Protein AF-A0A7X6JCZ1-F1 (afdb_monomer_lite)

InterPro domains:
  IPR027417 P-loop containing nucleoside triphosphate hydrolase [G3DSA:3.40.50.300] (46-126)
  IPR027417 P-loop containing nucleoside triphosphate hydrolase [SSF52540] (48-102)
  IPR038729 Rad50/SbcC-type AAA domain [PF13476] (56-118)

Sequence (128 aa):
MEVTVKGRRSGKHRNRHASEDGAASETPSAKGSLRKAGSSKKLEVHIMKVISFQAENIKKLVAVEIKPEGNLVEITGKNGQGKTSILDAIWWALDGNKVIQSKPVREGSEAGFIRLDLGDYVVTKNSR

Secondary structure (DSSP, 8-state):
---------------------------------------------------EEEEESBTT-SEEEE--SSS------STTSSHHHHHHHHHHHHSTT----S--BPTT-S-EEEEEE-SS-EEEEEE-

Organism: NCBI:txid94626

Foldseek 3Di:
DDDDDDDDDDDDDDDDDDDDDDDDDDDDDDDDDDPPPPPPPPPDPDDWDFQKKWKDQFALHHIDIDGDPDDDDDDDDDPSNCPVSSVVLVCVQPVPPDCPDDDGGHPPDPKMWIWTDGPVD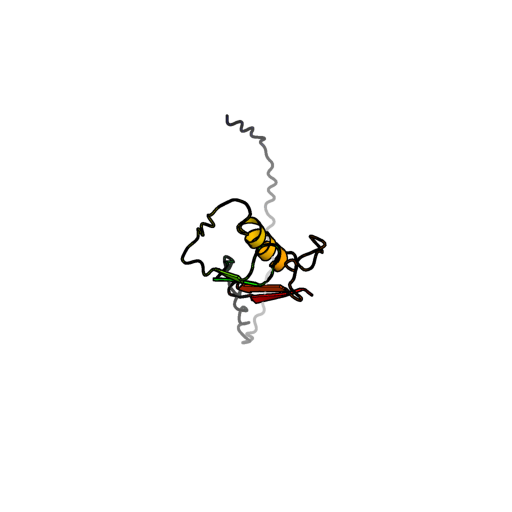IGIDIGD

Structure (mmCIF, N/CA/C/O backbone):
data_AF-A0A7X6JCZ1-F1
#
_entry.id   AF-A0A7X6JCZ1-F1
#
loop_
_atom_site.group_PDB
_atom_site.id
_atom_site.type_symbol
_atom_site.label_atom_id
_atom_site.label_alt_id
_atom_site.label_comp_id
_atom_site.label_asym_id
_atom_site.label_entity_id
_atom_site.label_seq_id
_atom_site.pdbx_PDB_ins_code
_atom_site.Cartn_x
_atom_site.Cartn_y
_atom_site.Cartn_z
_atom_site.occupancy
_atom_site.B_iso_or_equiv
_atom_site.auth_seq_id
_atom_site.auth_comp_id
_atom_site.auth_asym_id
_atom_site.auth_atom_id
_atom_site.pdbx_PDB_model_num
ATOM 1 N N . MET A 1 1 ? -15.082 33.753 11.838 1.00 44.78 1 MET A N 1
ATOM 2 C CA . MET A 1 1 ? -16.194 34.555 11.290 1.00 44.78 1 MET A CA 1
ATOM 3 C C . MET A 1 1 ? -17.383 33.631 11.164 1.00 44.78 1 MET A C 1
ATOM 5 O O . MET A 1 1 ? -17.367 32.730 10.339 1.00 44.78 1 MET A O 1
ATOM 9 N N . GLU A 1 2 ? -18.332 33.784 12.075 1.00 29.02 2 GLU A N 1
ATOM 10 C CA . GLU A 1 2 ? -19.519 32.949 12.224 1.00 29.02 2 GLU A CA 1
ATOM 11 C C . GLU A 1 2 ? -20.722 33.807 11.825 1.00 29.02 2 GLU A C 1
ATOM 13 O O . GLU A 1 2 ? -20.844 34.940 12.292 1.00 29.02 2 GLU A O 1
ATOM 18 N N . VAL A 1 3 ? -21.579 33.307 10.934 1.00 36.53 3 VAL A N 1
ATOM 19 C CA . VAL A 1 3 ? -22.834 33.979 10.578 1.00 36.53 3 VAL A CA 1
ATOM 20 C C . VAL A 1 3 ? -23.945 32.934 10.583 1.00 36.53 3 VAL A C 1
ATOM 22 O O . VAL A 1 3 ? -24.086 32.139 9.660 1.00 36.53 3 VAL A O 1
ATOM 25 N N . THR A 1 4 ? -24.718 32.935 11.667 1.00 33.66 4 THR A N 1
ATOM 26 C CA . THR A 1 4 ? -25.979 32.203 11.815 1.00 33.66 4 THR A CA 1
ATOM 27 C C . THR A 1 4 ? -27.134 33.136 11.461 1.00 33.66 4 THR A C 1
ATOM 29 O O . THR A 1 4 ? -27.208 34.240 11.997 1.00 33.66 4 THR A O 1
ATOM 32 N N . VAL A 1 5 ? -28.091 32.678 10.646 1.00 43.88 5 VAL A N 1
ATOM 33 C CA . VAL A 1 5 ? -29.394 33.346 10.477 1.00 43.88 5 VAL A CA 1
ATOM 34 C C . VAL A 1 5 ? -30.527 32.340 10.700 1.00 43.88 5 VAL A C 1
ATOM 36 O O . VAL A 1 5 ? -30.664 31.351 9.986 1.00 43.88 5 VAL A O 1
ATOM 39 N N . LYS A 1 6 ? -31.337 32.613 11.733 1.00 35.50 6 LYS A N 1
ATOM 40 C CA . LYS A 1 6 ? -32.572 31.909 12.117 1.00 35.50 6 LYS A CA 1
ATOM 41 C C . LYS A 1 6 ? -33.751 32.361 11.246 1.00 35.50 6 LYS A C 1
ATOM 43 O O . LYS A 1 6 ? -34.016 33.557 11.159 1.00 35.50 6 LYS A O 1
ATOM 48 N N . GLY A 1 7 ? -34.539 31.408 10.748 1.00 36.72 7 GLY A N 1
ATOM 49 C CA . GLY A 1 7 ? -35.892 31.614 10.212 1.00 36.72 7 GLY A CA 1
ATOM 50 C C . GLY A 1 7 ? -36.921 30.841 11.042 1.00 36.72 7 GLY A C 1
ATOM 51 O O . GLY A 1 7 ? -36.692 29.697 11.409 1.00 36.72 7 GLY A O 1
ATOM 52 N N . ARG A 1 8 ? -38.020 31.499 11.414 1.00 35.84 8 ARG A N 1
ATOM 53 C CA . ARG A 1 8 ? -38.924 31.193 12.539 1.00 35.84 8 ARG A CA 1
ATOM 54 C C . ARG A 1 8 ? -40.342 30.888 12.016 1.00 35.84 8 ARG A C 1
ATOM 56 O O . ARG A 1 8 ? -40.721 31.489 11.018 1.00 35.84 8 ARG A O 1
ATOM 63 N N . ARG A 1 9 ? -41.145 30.172 12.835 1.00 37.91 9 ARG A N 1
ATOM 64 C CA . ARG A 1 9 ? -42.639 30.037 12.861 1.00 37.91 9 ARG A CA 1
ATOM 65 C C . ARG A 1 9 ? -43.228 28.882 12.034 1.00 37.91 9 ARG A C 1
ATOM 67 O O . ARG A 1 9 ? -42.680 28.547 11.004 1.00 37.91 9 ARG A O 1
ATOM 74 N N . SER A 1 10 ? -44.389 28.295 12.339 1.00 33.22 10 SER A N 1
ATOM 75 C CA . SER A 1 10 ? -45.334 28.235 13.482 1.00 33.22 10 SER A CA 1
ATOM 76 C C . SER A 1 10 ? -46.626 27.629 12.903 1.00 33.22 10 SER A C 1
ATOM 78 O O . SER A 1 10 ? -47.008 28.020 11.806 1.00 33.22 10 SER A O 1
ATOM 80 N N . GLY A 1 11 ? -47.337 26.781 13.651 1.00 36.81 11 GLY A N 1
ATOM 81 C CA . GLY A 1 11 ? -48.715 26.346 13.350 1.00 36.81 11 GLY A CA 1
ATOM 82 C C . GLY A 1 11 ? -48.838 24.830 13.492 1.00 36.81 11 GLY A C 1
ATOM 83 O O . GLY A 1 11 ? -48.363 24.102 12.639 1.00 36.81 11 GLY A O 1
ATOM 84 N N . LYS A 1 12 ? -49.276 24.242 14.611 1.00 39.84 12 LYS A N 1
ATOM 85 C CA . LYS A 1 12 ? -50.537 24.394 15.361 1.00 39.84 12 LYS A CA 1
ATOM 86 C C . LYS A 1 12 ? -51.762 24.109 14.486 1.00 39.84 12 LYS A C 1
ATOM 88 O O . LYS A 1 12 ? -52.378 25.033 13.980 1.00 39.84 12 LYS A O 1
ATOM 93 N N . HIS A 1 13 ? -52.179 22.845 14.445 1.00 39.59 13 HIS A N 1
ATOM 94 C CA . HIS A 1 13 ? -53.602 22.525 14.434 1.00 39.59 13 HIS A CA 1
ATOM 95 C C . HIS A 1 13 ? -53.887 21.390 15.415 1.00 39.59 13 HIS A C 1
ATOM 97 O O . HIS A 1 13 ? -53.430 20.262 15.278 1.00 39.59 13 HIS A O 1
ATOM 103 N N . ARG A 1 14 ? -54.605 21.773 16.470 1.00 36.59 14 ARG A N 1
ATOM 104 C CA . ARG A 1 14 ? -55.298 20.895 17.404 1.00 36.59 14 ARG A CA 1
ATOM 105 C C . ARG A 1 14 ? -56.562 20.421 16.687 1.00 36.59 14 ARG A C 1
ATOM 107 O O . ARG A 1 14 ? -57.211 21.255 16.059 1.00 36.59 14 ARG A O 1
ATOM 114 N N . ASN A 1 15 ? -56.977 19.175 16.881 1.00 34.41 15 ASN A N 1
ATOM 115 C CA . ASN A 1 15 ? -58.407 18.928 16.985 1.00 34.41 15 ASN A CA 1
ATOM 116 C C . ASN A 1 15 ? -58.702 17.940 18.111 1.00 34.41 15 ASN A C 1
ATOM 118 O O . ASN A 1 15 ? -57.966 16.983 18.332 1.00 34.41 15 ASN A O 1
ATOM 122 N N . ARG A 1 16 ? -59.729 18.290 18.877 1.00 33.97 16 ARG A N 1
ATOM 123 C CA . ARG A 1 16 ? -60.192 17.668 20.113 1.00 33.97 16 ARG A CA 1
ATOM 124 C C . ARG A 1 16 ? -61.555 17.025 19.843 1.00 33.97 16 ARG A C 1
ATOM 126 O O . ARG A 1 16 ? -62.332 17.601 19.098 1.00 33.97 16 ARG A O 1
ATOM 133 N N . HIS A 1 17 ? -61.806 15.932 20.562 1.00 36.28 17 HIS A N 1
ATOM 134 C CA . HIS A 1 17 ? -63.095 15.391 21.017 1.00 36.28 17 HIS A CA 1
ATOM 135 C C . HIS A 1 17 ? -64.174 14.987 19.998 1.00 36.28 17 HIS A C 1
ATOM 137 O O . HIS A 1 17 ? -64.769 15.827 19.336 1.00 36.28 17 HIS A O 1
ATOM 143 N N . ALA A 1 18 ? -64.541 13.704 20.065 1.00 39.25 18 ALA A N 1
ATOM 144 C CA . ALA A 1 18 ? -65.930 13.284 20.244 1.00 39.25 18 ALA A CA 1
ATOM 145 C C . ALA A 1 18 ? -65.964 11.967 21.057 1.00 39.25 18 ALA A C 1
ATOM 147 O O . ALA A 1 18 ? -65.508 10.926 20.587 1.00 39.25 18 ALA A O 1
ATOM 148 N N . SER A 1 19 ? -66.414 12.079 22.310 1.00 36.91 19 SER A N 1
ATOM 149 C CA . SER A 1 19 ? -67.229 11.112 23.076 1.00 36.91 19 SER A CA 1
ATOM 150 C C . SER A 1 19 ? -68.496 10.766 22.261 1.00 36.91 19 SER A C 1
ATOM 152 O O . SER A 1 19 ? -68.819 11.518 21.346 1.00 36.91 19 SER A O 1
ATOM 154 N N . GLU A 1 20 ? -69.283 9.706 22.426 1.00 36.56 20 GLU A N 1
ATOM 155 C CA . GLU A 1 20 ? -69.748 8.832 23.522 1.00 36.56 20 GLU A CA 1
ATOM 156 C C . GLU A 1 20 ? -70.547 7.723 22.775 1.00 36.56 20 GLU A C 1
ATOM 158 O O . GLU A 1 20 ? -71.146 8.002 21.738 1.00 36.56 20 GLU A O 1
ATOM 163 N N . ASP A 1 21 ? -70.404 6.430 23.062 1.00 34.62 21 ASP A N 1
ATOM 164 C CA . ASP A 1 21 ? -71.287 5.606 23.915 1.00 34.62 21 ASP A CA 1
ATOM 165 C C . ASP A 1 21 ? -71.952 4.496 23.079 1.00 34.62 21 ASP A C 1
ATOM 167 O O . ASP A 1 21 ? -72.466 4.732 21.989 1.00 34.62 21 ASP A O 1
ATOM 171 N N . GLY A 1 22 ? -71.944 3.262 23.592 1.00 33.47 22 GLY A N 1
ATOM 172 C CA . GLY A 1 22 ? -72.630 2.128 22.962 1.00 33.47 22 GLY A CA 1
ATOM 173 C C . GLY A 1 22 ? -72.123 0.777 23.458 1.00 33.47 22 GLY A C 1
ATOM 174 O O . GLY A 1 22 ? -71.088 0.292 23.019 1.00 33.47 22 GLY A O 1
ATOM 175 N N . ALA A 1 23 ? -72.847 0.207 24.414 1.00 35.66 23 ALA A N 1
ATOM 176 C CA . ALA A 1 23 ? -72.480 -0.933 25.240 1.00 35.66 23 ALA A CA 1
ATOM 177 C C . ALA A 1 23 ? -72.594 -2.324 24.574 1.00 35.66 23 ALA A C 1
ATOM 179 O O . ALA A 1 23 ? -73.304 -2.511 23.592 1.00 35.66 23 ALA A O 1
ATOM 180 N N . ALA A 1 24 ? -72.000 -3.285 25.297 1.00 34.78 24 ALA A N 1
ATOM 181 C CA . ALA A 1 24 ? -72.397 -4.687 25.482 1.00 34.78 24 ALA A CA 1
ATOM 182 C C . ALA A 1 24 ? -71.598 -5.787 24.746 1.00 34.78 24 ALA A C 1
ATOM 184 O O . ALA A 1 24 ? -71.768 -6.054 23.565 1.00 34.78 24 ALA A O 1
ATOM 185 N N . SER A 1 25 ? -70.785 -6.454 25.579 1.00 39.72 25 SER A N 1
ATOM 186 C CA . SER A 1 25 ? -70.623 -7.909 25.729 1.00 39.72 25 SER A CA 1
ATOM 187 C C . SER A 1 25 ? -70.263 -8.759 24.514 1.00 39.72 25 SER A C 1
ATOM 189 O O . SER A 1 25 ? -71.100 -9.005 23.661 1.00 39.72 25 SER A O 1
ATOM 191 N N . GLU A 1 26 ? -69.070 -9.358 24.573 1.00 35.50 26 GLU A N 1
ATOM 192 C CA . GLU A 1 26 ? -68.882 -10.819 24.607 1.00 35.50 26 GLU A CA 1
ATOM 193 C C . GLU A 1 26 ? -67.383 -11.135 24.755 1.00 35.50 26 GLU A C 1
ATOM 195 O O . GLU A 1 26 ? -66.561 -10.776 23.915 1.00 35.50 26 GLU A O 1
ATOM 200 N N . THR A 1 27 ? -66.999 -11.798 25.848 1.00 43.19 27 THR A N 1
ATOM 201 C CA . THR A 1 27 ? -65.727 -12.525 25.921 1.00 43.19 27 THR A CA 1
ATOM 202 C C . THR A 1 27 ? -65.978 -13.977 25.535 1.00 43.19 27 THR A C 1
ATOM 204 O O . THR A 1 27 ? -66.877 -14.620 26.076 1.00 43.19 27 THR A O 1
ATOM 207 N N . PRO A 1 28 ? -65.105 -14.542 24.693 1.00 40.91 28 PRO A N 1
ATOM 208 C CA . PRO A 1 28 ? -64.549 -15.830 25.061 1.00 40.91 28 PRO A CA 1
ATOM 209 C C . PRO A 1 28 ? -63.022 -15.826 24.978 1.00 40.91 28 PRO A C 1
ATOM 211 O O . PRO A 1 28 ? -62.393 -15.433 23.999 1.00 40.91 28 PRO A O 1
ATOM 214 N N . SER A 1 29 ? -62.445 -16.314 26.070 1.00 46.66 29 SER A N 1
ATOM 215 C CA . SER A 1 29 ? -61.063 -16.747 26.223 1.00 46.66 29 SER A CA 1
ATOM 216 C C . SER A 1 29 ? -60.593 -17.610 25.045 1.00 46.66 29 SER A C 1
ATOM 218 O O . SER A 1 29 ? -61.131 -18.690 24.808 1.00 46.66 29 SER A O 1
ATOM 220 N N . ALA A 1 30 ? -59.530 -17.173 24.367 1.00 42.59 30 ALA A N 1
ATOM 221 C CA . ALA A 1 30 ? -58.707 -18.017 23.511 1.00 42.59 30 ALA A CA 1
ATOM 222 C C . ALA A 1 30 ? -57.237 -17.857 23.924 1.00 42.59 30 ALA A C 1
ATOM 224 O O . ALA A 1 30 ? -56.558 -16.889 23.581 1.00 42.59 30 ALA A O 1
ATOM 225 N N . LYS A 1 31 ? -56.741 -18.830 24.696 1.00 48.69 31 LYS A N 1
ATOM 226 C CA . LYS A 1 31 ? -55.307 -19.093 24.860 1.00 48.69 31 LYS A CA 1
ATOM 227 C C . LYS A 1 31 ? -54.706 -19.315 23.467 1.00 48.69 31 LYS A C 1
ATOM 229 O O . LYS A 1 31 ? -55.108 -20.250 22.784 1.00 48.69 31 LYS A O 1
ATOM 234 N N . GLY A 1 32 ? -53.738 -18.498 23.055 1.00 33.56 32 GLY A N 1
ATOM 235 C CA . GLY A 1 32 ? -53.141 -18.649 21.729 1.00 33.56 32 GLY A CA 1
ATOM 236 C C . GLY A 1 32 ? -51.961 -17.726 21.464 1.00 33.56 32 GLY A C 1
ATOM 237 O O . GLY A 1 32 ? -52.121 -16.663 20.887 1.00 33.56 32 GLY A O 1
ATOM 238 N N . SER A 1 33 ? -50.775 -18.207 21.840 1.00 39.34 33 SER A N 1
ATOM 239 C CA . SER A 1 33 ? -49.453 -17.816 21.338 1.00 39.34 33 SER A CA 1
ATOM 240 C C . SER A 1 33 ? -49.039 -16.350 21.510 1.00 39.34 33 SER A C 1
ATOM 242 O O . SER A 1 33 ? -49.343 -15.484 20.691 1.00 39.34 33 SER A O 1
ATOM 244 N N . LEU A 1 34 ? -48.160 -16.116 22.492 1.00 43.59 34 LEU A N 1
ATOM 245 C CA . LEU A 1 34 ? -47.166 -15.048 22.413 1.00 43.59 34 LEU A CA 1
ATOM 246 C C . LEU A 1 34 ? -46.497 -15.125 21.036 1.00 43.59 34 LEU A C 1
ATOM 248 O O . LEU A 1 34 ? -45.691 -16.016 20.763 1.00 43.59 34 LEU A O 1
ATOM 252 N N . ARG A 1 35 ? -46.849 -14.205 20.138 1.00 46.66 35 ARG A N 1
ATOM 253 C CA . ARG A 1 35 ? -46.035 -13.933 18.961 1.00 46.66 35 ARG A CA 1
ATOM 254 C C . ARG A 1 35 ? -44.704 -13.447 19.509 1.00 46.66 35 ARG A C 1
ATOM 256 O O . ARG A 1 35 ? -44.629 -12.344 20.041 1.00 46.66 35 ARG A O 1
ATOM 263 N N . LYS A 1 36 ? -43.685 -14.307 19.448 1.00 54.34 36 LYS A N 1
ATOM 264 C CA . LYS A 1 36 ? -42.293 -13.951 19.714 1.00 54.34 36 LYS A CA 1
ATOM 265 C C . LYS A 1 36 ? -42.014 -12.703 18.885 1.00 54.34 36 LYS A C 1
ATOM 267 O O . LYS A 1 36 ? -41.927 -12.796 17.662 1.00 54.34 36 LYS A O 1
ATOM 272 N N . ALA A 1 37 ? -41.973 -11.544 19.541 1.00 51.72 37 ALA A N 1
ATOM 273 C CA . ALA A 1 37 ? -41.490 -10.325 18.927 1.00 51.72 37 ALA A CA 1
ATOM 274 C C . ALA A 1 37 ? -40.110 -10.686 18.384 1.00 51.72 37 ALA A C 1
ATOM 276 O O . ALA A 1 37 ? -39.220 -11.067 19.151 1.00 51.72 37 ALA A O 1
ATOM 277 N N . GLY A 1 38 ? -39.998 -10.737 17.054 1.00 51.78 38 GLY A N 1
ATOM 278 C CA . GLY A 1 38 ? -38.750 -11.051 16.382 1.00 51.78 38 GLY A CA 1
ATOM 279 C C . GLY A 1 38 ? -37.689 -10.153 16.987 1.00 51.78 38 GLY A C 1
ATOM 280 O O . GLY A 1 38 ? -37.901 -8.945 17.082 1.00 51.78 38 GLY A O 1
ATOM 281 N N . SER A 1 39 ? -36.605 -10.755 17.480 1.00 56.31 39 SER A N 1
ATOM 282 C CA . SER A 1 39 ? -35.498 -10.006 18.054 1.00 56.31 39 SER A CA 1
ATOM 283 C C . SER A 1 39 ? -35.088 -8.966 17.024 1.00 56.31 39 SER A C 1
ATOM 285 O O . SER A 1 39 ? -34.585 -9.318 15.954 1.00 56.31 39 SER A O 1
ATOM 287 N N . SER A 1 40 ? -35.351 -7.699 17.311 1.00 61.25 40 SER A N 1
ATOM 288 C CA . SER A 1 40 ? -34.817 -6.590 16.545 1.00 61.25 40 SER A CA 1
ATOM 289 C C . SER A 1 40 ? -33.303 -6.730 16.620 1.00 61.25 40 SER A C 1
ATOM 291 O O . SER A 1 40 ? -32.709 -6.426 17.655 1.00 61.25 40 SER A O 1
ATOM 293 N N . LYS A 1 41 ? -32.689 -7.296 15.568 1.00 67.50 41 LYS A N 1
ATOM 294 C CA . LYS A 1 41 ? -31.234 -7.344 15.428 1.00 67.50 41 LYS A CA 1
ATOM 295 C C . LYS A 1 41 ? -30.770 -5.905 15.573 1.00 67.50 41 LYS A C 1
ATOM 297 O O . LYS A 1 41 ? -31.092 -5.059 14.741 1.00 67.50 41 LYS A O 1
ATOM 302 N N . LYS A 1 42 ? -30.078 -5.627 16.673 1.00 66.62 42 LYS A N 1
ATOM 303 C CA . LYS A 1 42 ? -29.401 -4.358 16.881 1.00 66.62 42 LYS A CA 1
ATOM 304 C C . LYS A 1 42 ? -28.416 -4.233 15.719 1.00 66.62 42 LYS A C 1
ATOM 306 O O . LYS A 1 42 ? -27.547 -5.085 15.567 1.00 66.62 42 LYS A O 1
ATOM 311 N N . LEU A 1 43 ? -28.624 -3.248 14.850 1.00 68.00 43 LEU A N 1
ATOM 312 C CA . LEU A 1 43 ? -27.656 -2.904 13.816 1.00 68.00 43 LEU A CA 1
ATOM 313 C C . LEU A 1 43 ? -26.417 -2.385 14.543 1.00 68.00 43 LEU A C 1
ATOM 315 O O . LEU A 1 43 ? -26.385 -1.241 14.993 1.00 68.00 43 LEU A O 1
ATOM 319 N N . GLU A 1 44 ? -25.430 -3.254 14.736 1.00 73.75 44 GLU A N 1
ATOM 320 C CA . GLU A 1 44 ? -24.103 -2.812 15.132 1.00 73.75 44 GLU A CA 1
ATOM 321 C C . GLU A 1 44 ? -23.466 -2.123 13.936 1.00 73.75 44 GLU A C 1
ATOM 323 O O . GLU A 1 44 ? -23.106 -2.756 12.942 1.00 73.75 44 GLU A O 1
ATOM 328 N N . VAL A 1 45 ? -23.351 -0.800 14.037 1.00 72.06 45 VAL A N 1
ATOM 329 C CA . VAL A 1 45 ? -22.548 -0.008 13.114 1.00 72.06 45 VAL A CA 1
ATOM 330 C C . VAL A 1 45 ? -21.090 -0.368 13.376 1.00 72.06 45 VAL A C 1
ATOM 332 O O . VAL A 1 45 ? -20.467 0.147 14.304 1.00 72.06 45 VAL A O 1
ATOM 335 N N . HIS A 1 46 ? -20.563 -1.289 12.578 1.00 76.31 46 HIS A N 1
ATOM 336 C CA . HIS A 1 46 ? -19.147 -1.611 12.588 1.00 76.31 46 HIS A CA 1
ATOM 337 C C . HIS A 1 46 ? -18.395 -0.478 11.898 1.00 76.31 46 HIS A C 1
ATOM 339 O O . HIS A 1 46 ? -18.602 -0.188 10.719 1.00 76.31 46 HIS A O 1
ATOM 345 N N . ILE A 1 47 ? -17.535 0.201 12.658 1.00 84.88 47 ILE A N 1
ATOM 346 C CA . ILE A 1 47 ? -16.602 1.167 12.085 1.00 84.88 47 ILE A CA 1
ATOM 347 C C . ILE A 1 47 ? -15.581 0.370 11.279 1.00 84.88 47 ILE A C 1
ATOM 349 O O . ILE A 1 47 ? -14.795 -0.389 11.843 1.00 84.88 47 ILE A O 1
ATOM 353 N N . MET A 1 48 ? -15.602 0.559 9.964 1.00 90.25 48 MET A N 1
ATOM 354 C CA . MET A 1 48 ? -14.696 -0.107 9.038 1.00 90.25 48 MET A CA 1
ATOM 355 C C . MET A 1 48 ? -13.265 0.404 9.234 1.00 90.25 48 MET A C 1
ATOM 357 O O . MET A 1 48 ? -13.036 1.611 9.351 1.00 90.25 48 MET A O 1
ATOM 361 N N . LYS A 1 49 ? -12.298 -0.513 9.285 1.00 93.06 49 LYS A N 1
ATOM 362 C CA . LYS A 1 49 ? -10.878 -0.209 9.502 1.00 93.06 49 LYS A CA 1
ATOM 363 C C . LYS A 1 49 ? -10.023 -1.057 8.582 1.00 93.06 49 LYS A C 1
ATOM 365 O O . LYS A 1 49 ? -10.381 -2.190 8.296 1.00 93.06 49 LYS A O 1
ATOM 370 N N . VAL A 1 50 ? -8.873 -0.531 8.174 1.00 95.69 50 VAL A N 1
ATOM 371 C CA . VAL A 1 50 ? -7.845 -1.337 7.509 1.00 95.69 50 VAL A CA 1
ATOM 372 C C . VAL A 1 50 ? -7.127 -2.166 8.570 1.00 95.69 50 VAL A C 1
ATOM 374 O O . VAL A 1 50 ? -6.430 -1.609 9.412 1.00 95.69 50 VAL A O 1
ATOM 377 N N . ILE A 1 51 ? -7.312 -3.483 8.536 1.00 97.00 51 ILE A N 1
ATOM 378 C CA . ILE A 1 51 ? -6.638 -4.441 9.423 1.00 97.00 51 ILE A CA 1
ATOM 379 C C . ILE A 1 51 ? -5.249 -4.777 8.879 1.00 97.00 51 ILE A C 1
ATOM 381 O O . ILE A 1 51 ? -4.268 -4.822 9.616 1.00 97.00 51 ILE A O 1
ATOM 385 N N . SER A 1 52 ? -5.153 -4.996 7.568 1.00 98.06 52 SER A N 1
ATOM 386 C CA . SER A 1 52 ? -3.877 -5.175 6.881 1.00 98.06 52 SER A CA 1
ATOM 387 C C . SER A 1 52 ? -3.981 -4.765 5.418 1.00 98.06 52 SER A C 1
ATOM 389 O O . SER A 1 52 ? -5.033 -4.878 4.790 1.00 98.06 52 SER A O 1
ATOM 391 N N . PHE A 1 53 ? -2.871 -4.292 4.870 1.00 98.38 53 PHE A N 1
ATOM 392 C CA . PHE A 1 53 ? -2.726 -3.968 3.462 1.00 98.38 53 PHE A CA 1
ATOM 393 C C . PHE A 1 53 ? -1.430 -4.577 2.936 1.00 98.38 53 PHE A C 1
ATOM 395 O O . PHE A 1 53 ? -0.370 -4.397 3.530 1.00 98.38 53 PHE A O 1
ATOM 402 N N . GLN A 1 54 ? -1.520 -5.290 1.821 1.00 98.44 54 GLN A N 1
ATOM 403 C CA . GLN A 1 54 ? -0.387 -5.859 1.102 1.00 98.44 54 GLN A CA 1
ATOM 404 C C . GLN A 1 54 ? -0.503 -5.484 -0.372 1.00 98.44 54 GLN A C 1
ATOM 406 O O . GLN A 1 54 ? -1.596 -5.529 -0.944 1.00 98.44 54 GLN A O 1
ATOM 411 N N . ALA A 1 55 ? 0.616 -5.130 -0.996 1.00 97.75 55 ALA A N 1
ATOM 412 C CA . ALA A 1 55 ? 0.667 -4.936 -2.437 1.00 97.75 55 ALA A CA 1
ATOM 413 C C . ALA A 1 55 ? 2.042 -5.278 -3.008 1.00 97.75 55 ALA A C 1
ATOM 415 O O . ALA A 1 55 ? 3.070 -4.971 -2.406 1.00 97.75 55 ALA A O 1
ATOM 416 N N . GLU A 1 56 ? 2.048 -5.851 -4.208 1.00 97.88 56 GLU A N 1
ATOM 417 C CA . GLU A 1 56 ? 3.254 -6.234 -4.940 1.00 97.88 56 GLU A CA 1
ATOM 418 C C . GLU A 1 56 ? 3.169 -5.776 -6.390 1.00 97.88 56 GLU A C 1
ATOM 420 O O . GLU A 1 56 ? 2.117 -5.879 -7.025 1.00 97.88 56 GLU A O 1
ATOM 425 N N . ASN A 1 57 ? 4.288 -5.274 -6.916 1.00 96.94 57 ASN A N 1
ATOM 426 C CA . ASN A 1 57 ? 4.424 -4.831 -8.305 1.00 96.94 57 ASN A CA 1
ATOM 427 C C . ASN A 1 57 ? 3.313 -3.869 -8.758 1.00 96.94 57 ASN A C 1
ATOM 429 O O . ASN A 1 57 ? 2.826 -3.935 -9.887 1.00 96.94 57 ASN A O 1
ATOM 433 N N . ILE A 1 58 ? 2.920 -2.946 -7.879 1.00 95.00 58 ILE A N 1
ATOM 434 C CA . ILE A 1 58 ? 1.940 -1.900 -8.176 1.00 95.00 58 ILE A CA 1
ATOM 435 C C . ILE A 1 58 ? 2.652 -0.564 -8.363 1.00 95.00 58 ILE A C 1
ATOM 437 O O . ILE A 1 58 ? 3.216 -0.013 -7.414 1.00 95.00 58 ILE A O 1
ATOM 441 N N . LYS A 1 59 ? 2.601 0.002 -9.576 1.00 93.75 59 LYS A N 1
ATOM 442 C CA . LYS A 1 59 ? 3.294 1.258 -9.922 1.00 93.75 59 LYS A CA 1
ATOM 443 C C . LYS A 1 59 ? 4.766 1.230 -9.463 1.00 93.75 59 LYS A C 1
ATOM 445 O O . LYS A 1 59 ? 5.570 0.480 -10.002 1.00 93.75 59 LYS A O 1
ATOM 450 N N . LYS A 1 60 ? 5.149 2.040 -8.465 1.00 95.38 60 LYS A N 1
ATOM 451 C CA . LYS A 1 60 ? 6.530 2.109 -7.949 1.00 95.38 60 LYS A CA 1
ATOM 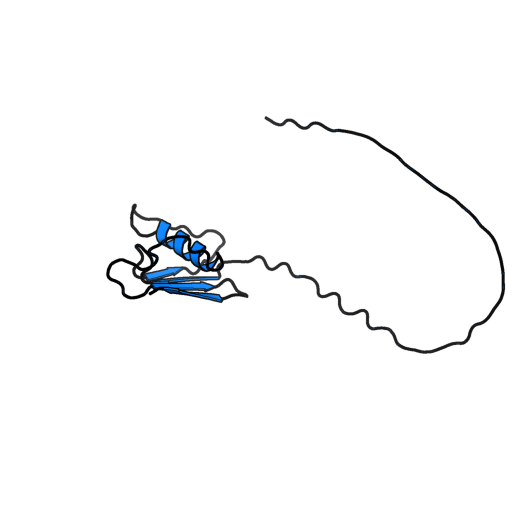452 C C . LYS A 1 60 ? 6.831 1.111 -6.828 1.00 95.38 60 LYS A C 1
ATOM 454 O O . LYS A 1 60 ? 7.978 1.057 -6.387 1.00 95.38 60 LYS A O 1
ATOM 459 N N . LEU A 1 61 ? 5.857 0.322 -6.389 1.00 95.12 61 LEU A N 1
ATOM 460 C CA . LEU A 1 61 ? 6.031 -0.679 -5.339 1.00 95.12 61 LEU A CA 1
ATOM 461 C C . LEU A 1 61 ? 6.655 -1.949 -5.908 1.00 95.12 61 LEU A C 1
ATOM 463 O O . LEU A 1 61 ? 6.224 -2.424 -6.954 1.00 95.12 61 LEU A O 1
ATOM 467 N N . VAL A 1 62 ? 7.653 -2.483 -5.204 1.00 95.81 62 VAL A N 1
ATOM 468 C CA . VAL A 1 62 ? 8.129 -3.860 -5.402 1.00 95.81 62 VAL A CA 1
ATOM 469 C C . VAL A 1 62 ? 7.280 -4.780 -4.529 1.00 95.81 62 VAL A C 1
ATOM 471 O O . VAL A 1 62 ? 6.520 -5.583 -5.052 1.00 95.81 62 VAL A O 1
ATOM 474 N N . ALA A 1 63 ? 7.315 -4.564 -3.215 1.00 96.50 63 ALA A N 1
ATOM 475 C CA . ALA A 1 63 ? 6.430 -5.194 -2.245 1.00 96.50 63 ALA A CA 1
ATOM 476 C C . ALA A 1 63 ? 6.226 -4.251 -1.051 1.00 96.50 63 ALA A C 1
ATOM 478 O O . ALA A 1 63 ? 7.131 -3.490 -0.697 1.00 96.50 63 ALA A O 1
ATOM 479 N N . VAL A 1 64 ? 5.043 -4.283 -0.443 1.00 97.38 64 VAL A N 1
ATOM 480 C CA . VAL A 1 64 ? 4.735 -3.575 0.803 1.00 97.38 64 VAL A CA 1
ATOM 481 C C . VAL A 1 64 ? 3.742 -4.386 1.628 1.00 97.38 64 VAL A C 1
ATOM 483 O O . VAL A 1 64 ? 2.796 -4.954 1.084 1.00 97.38 64 VAL A O 1
ATOM 486 N N . GLU A 1 65 ? 3.936 -4.395 2.944 1.00 97.81 65 GLU A N 1
ATOM 487 C CA . GLU A 1 65 ? 2.963 -4.872 3.924 1.00 97.81 65 GLU A CA 1
ATOM 488 C C . GLU A 1 65 ? 2.793 -3.801 5.008 1.00 97.81 65 GLU A C 1
ATOM 490 O O . GLU A 1 65 ? 3.770 -3.275 5.537 1.00 97.81 65 GLU A O 1
ATOM 495 N N . ILE A 1 66 ? 1.545 -3.461 5.323 1.00 97.81 66 ILE A N 1
ATOM 496 C CA . ILE A 1 66 ? 1.168 -2.504 6.362 1.00 97.81 66 ILE A CA 1
ATOM 497 C C . ILE A 1 66 ? 0.145 -3.181 7.271 1.00 97.81 66 ILE A C 1
ATOM 499 O O . ILE A 1 66 ? -0.913 -3.613 6.812 1.00 97.81 66 ILE A O 1
ATOM 503 N N . LYS A 1 67 ? 0.445 -3.239 8.569 1.00 97.38 67 LYS A N 1
ATOM 504 C CA . LYS A 1 67 ? -0.463 -3.692 9.631 1.00 97.38 67 LYS A CA 1
ATOM 505 C C . LYS A 1 67 ? -0.623 -2.545 10.628 1.00 97.38 67 LYS A C 1
ATOM 507 O O . LYS A 1 67 ? 0.279 -2.337 11.434 1.00 97.38 67 LYS A O 1
ATOM 512 N N . PRO A 1 68 ? -1.689 -1.734 10.518 1.00 96.19 68 PRO A N 1
ATOM 513 C CA . PRO A 1 68 ? -1.877 -0.590 11.401 1.00 96.19 68 PRO A CA 1
ATOM 514 C C . PRO A 1 68 ? -1.997 -1.030 12.865 1.00 96.19 68 PRO A C 1
ATOM 516 O O . PRO A 1 68 ? -2.834 -1.863 13.196 1.00 96.19 68 PRO A O 1
ATOM 519 N N . GLU A 1 69 ? -1.197 -0.437 13.749 1.00 92.81 69 GLU A N 1
ATOM 520 C CA . GLU A 1 69 ? -1.312 -0.648 15.203 1.00 92.81 69 GLU A CA 1
ATOM 521 C C . GLU A 1 69 ? -2.296 0.338 15.858 1.00 92.81 69 GLU A C 1
ATOM 523 O O . GLU A 1 69 ? -2.772 0.126 16.972 1.00 92.81 69 GLU A O 1
ATOM 528 N N . GLY A 1 70 ? -2.635 1.421 15.154 1.00 91.81 70 GLY A N 1
ATOM 529 C CA . GLY A 1 70 ? -3.524 2.474 15.630 1.00 91.81 70 GLY A CA 1
ATOM 530 C C . GLY A 1 70 ? -4.244 3.193 14.492 1.00 91.81 70 GLY A C 1
ATOM 531 O O . GLY A 1 70 ? -4.266 2.738 13.350 1.00 91.81 70 GLY A O 1
ATOM 532 N N . ASN A 1 71 ? -4.847 4.340 14.809 1.00 90.81 71 ASN A N 1
ATOM 533 C CA . ASN A 1 71 ? -5.660 5.098 13.849 1.00 90.81 71 ASN A CA 1
ATOM 534 C C . ASN A 1 71 ? -4.829 5.937 12.862 1.00 90.81 71 ASN A C 1
ATOM 536 O O . ASN A 1 71 ? -5.363 6.382 11.849 1.00 90.81 71 ASN A O 1
ATOM 540 N N . LEU A 1 72 ? -3.550 6.185 13.165 1.00 94.00 72 LEU A N 1
ATOM 541 C CA . LEU A 1 72 ? -2.633 6.939 12.316 1.00 94.00 72 LEU A CA 1
ATOM 542 C C . LEU A 1 72 ? -1.497 6.023 11.867 1.00 94.00 72 LEU A C 1
ATOM 544 O O . LEU A 1 72 ? -0.775 5.476 12.696 1.00 94.00 72 LEU A O 1
ATOM 548 N N . VAL A 1 73 ? -1.334 5.898 10.553 1.00 95.38 73 VAL A N 1
ATOM 549 C CA . VAL A 1 73 ? -0.181 5.247 9.929 1.00 95.38 73 VAL A CA 1
ATOM 550 C C . VAL A 1 73 ? 0.556 6.301 9.124 1.00 95.38 73 VAL A C 1
ATOM 552 O O . VAL A 1 73 ? 0.003 6.862 8.177 1.00 95.38 73 VAL A O 1
ATOM 555 N N . GLU A 1 74 ? 1.798 6.582 9.504 1.00 95.50 74 GLU A N 1
ATOM 556 C CA . GLU A 1 74 ? 2.627 7.551 8.799 1.00 95.50 74 GLU A CA 1
ATOM 557 C C . GLU A 1 74 ? 3.447 6.859 7.707 1.00 95.50 74 GLU A C 1
ATOM 559 O O . GLU A 1 74 ? 4.220 5.939 7.968 1.00 95.50 74 GLU A O 1
ATOM 564 N N . ILE A 1 75 ? 3.287 7.311 6.463 1.00 94.38 75 ILE A N 1
ATOM 565 C CA . ILE A 1 75 ? 4.063 6.828 5.319 1.00 94.38 75 ILE A CA 1
ATOM 566 C C . ILE A 1 75 ? 5.034 7.939 4.913 1.00 94.38 75 ILE A C 1
ATOM 568 O O . ILE A 1 75 ? 4.639 8.924 4.286 1.00 94.38 75 ILE A O 1
ATOM 572 N N . THR A 1 76 ? 6.314 7.779 5.249 1.00 94.06 76 THR A N 1
ATOM 573 C CA . THR A 1 76 ? 7.364 8.786 5.015 1.00 94.06 76 THR A CA 1
ATOM 574 C C . THR A 1 76 ? 8.398 8.322 3.981 1.00 94.06 76 THR A C 1
ATOM 576 O O . THR A 1 76 ? 8.309 7.235 3.415 1.00 94.06 76 THR A O 1
ATOM 579 N N . GLY A 1 77 ? 9.348 9.197 3.638 1.00 93.31 77 GLY A N 1
ATOM 580 C CA . GLY A 1 77 ? 10.433 8.909 2.693 1.00 93.31 77 GLY A CA 1
ATOM 581 C C . GLY A 1 77 ? 10.558 9.951 1.584 1.00 93.31 77 GLY A C 1
ATOM 582 O O . GLY A 1 77 ? 9.777 10.901 1.504 1.00 93.31 77 GLY A O 1
ATOM 583 N N . LYS A 1 78 ? 11.533 9.777 0.688 1.00 95.12 78 LYS A N 1
ATOM 584 C CA . LYS A 1 78 ? 11.776 10.703 -0.434 1.00 95.12 78 LYS A CA 1
ATOM 585 C C . LYS A 1 78 ? 10.649 10.665 -1.476 1.00 95.12 78 LYS A C 1
ATOM 587 O O . LYS A 1 78 ? 9.813 9.753 -1.505 1.00 95.12 78 LYS A O 1
ATOM 592 N N . ASN A 1 79 ? 10.614 11.667 -2.351 1.00 94.31 79 ASN A N 1
ATOM 593 C CA . ASN A 1 79 ? 9.736 11.641 -3.519 1.00 94.31 79 ASN A CA 1
ATOM 594 C C . ASN A 1 79 ? 10.094 10.459 -4.424 1.00 94.31 79 ASN A C 1
ATOM 596 O O . ASN A 1 79 ? 11.255 10.086 -4.552 1.00 94.31 79 ASN A O 1
ATOM 600 N N . GLY A 1 80 ? 9.072 9.840 -5.014 1.00 90.56 80 GLY A N 1
ATOM 601 C CA . GLY A 1 80 ? 9.247 8.669 -5.873 1.00 90.56 80 GLY A CA 1
ATOM 602 C C . GLY A 1 80 ? 9.384 7.324 -5.153 1.00 90.56 80 GLY A C 1
ATOM 603 O O . GLY A 1 80 ? 9.359 6.315 -5.842 1.00 90.56 80 GLY A O 1
ATOM 604 N N . GLN A 1 81 ? 9.417 7.273 -3.818 1.00 94.31 81 GLN A N 1
ATOM 605 C CA . GLN A 1 81 ? 9.533 6.021 -3.044 1.00 94.31 81 GLN A CA 1
ATOM 606 C C . GLN A 1 81 ? 8.208 5.251 -2.868 1.00 94.31 81 GLN A C 1
ATOM 608 O O . GLN A 1 81 ? 8.014 4.541 -1.892 1.00 94.31 81 GLN A O 1
ATOM 613 N N . GLY A 1 82 ? 7.242 5.430 -3.773 1.00 93.81 82 GLY A N 1
ATOM 614 C CA . GLY A 1 82 ? 6.005 4.636 -3.762 1.00 93.81 82 GLY A CA 1
ATOM 615 C C . GLY A 1 82 ? 4.901 5.078 -2.794 1.00 93.81 82 GLY A C 1
ATOM 616 O O . GLY A 1 82 ? 3.852 4.449 -2.783 1.00 93.81 82 GLY A O 1
ATOM 617 N N . LYS A 1 83 ? 5.045 6.189 -2.058 1.00 96.94 83 LYS A N 1
ATOM 618 C CA . LYS A 1 83 ? 3.991 6.691 -1.144 1.00 96.94 83 LYS A CA 1
ATOM 619 C C . LYS A 1 83 ? 2.629 6.880 -1.829 1.00 96.94 83 LYS A C 1
ATOM 621 O O . LYS A 1 83 ? 1.626 6.341 -1.381 1.00 96.94 83 LYS A O 1
ATOM 626 N N . THR A 1 84 ? 2.604 7.587 -2.961 1.00 95.38 84 THR A N 1
ATOM 627 C CA . THR A 1 84 ? 1.385 7.744 -3.776 1.00 95.38 84 THR A CA 1
ATOM 628 C C . THR A 1 84 ? 0.897 6.402 -4.318 1.00 95.38 84 THR A C 1
ATOM 630 O O . THR A 1 84 ? -0.299 6.156 -4.332 1.00 95.38 84 THR A O 1
ATOM 633 N N . SER A 1 85 ? 1.813 5.498 -4.683 1.00 95.50 85 SER A N 1
ATOM 634 C CA . SER A 1 85 ? 1.460 4.156 -5.162 1.00 95.50 85 SER A CA 1
ATOM 635 C C . SER A 1 85 ? 0.743 3.314 -4.100 1.00 95.50 85 SER A C 1
ATOM 637 O O . SER A 1 85 ? -0.127 2.533 -4.464 1.00 95.50 85 SER A O 1
ATOM 639 N N . ILE A 1 86 ? 1.051 3.500 -2.810 1.00 96.38 86 ILE A N 1
ATOM 640 C CA . ILE A 1 86 ? 0.312 2.865 -1.704 1.00 96.38 86 ILE A CA 1
ATOM 641 C C . ILE A 1 86 ? -1.129 3.377 -1.667 1.00 96.38 86 ILE A C 1
ATOM 643 O O . ILE A 1 86 ? -2.064 2.579 -1.658 1.00 96.38 86 ILE A O 1
ATOM 647 N N . LEU A 1 87 ? -1.316 4.700 -1.688 1.00 95.00 87 LEU A N 1
ATOM 648 C CA . LEU A 1 87 ? -2.652 5.303 -1.668 1.00 95.00 87 LEU A CA 1
ATOM 649 C C . LEU A 1 87 ? -3.475 4.893 -2.896 1.00 95.00 87 LEU A C 1
ATOM 651 O O . LEU A 1 87 ? -4.644 4.545 -2.758 1.00 95.00 87 LEU A O 1
ATOM 655 N N . ASP A 1 88 ? -2.850 4.861 -4.074 1.00 92.56 88 ASP A N 1
ATOM 656 C CA . ASP A 1 88 ? -3.483 4.405 -5.311 1.00 92.56 88 ASP A CA 1
ATOM 657 C C . ASP A 1 88 ? -3.927 2.940 -5.223 1.00 92.56 88 ASP A C 1
ATOM 659 O O . ASP A 1 88 ? -5.026 2.602 -5.649 1.00 92.56 88 ASP A O 1
ATOM 663 N N . ALA A 1 89 ? -3.095 2.065 -4.652 1.00 94.06 89 ALA A N 1
ATOM 664 C CA . ALA A 1 89 ? -3.418 0.652 -4.488 1.00 94.06 89 ALA A CA 1
ATOM 665 C C . ALA A 1 89 ? -4.590 0.434 -3.515 1.00 94.06 89 ALA A C 1
ATOM 667 O O . ALA A 1 89 ? -5.495 -0.349 -3.809 1.00 94.06 89 ALA A O 1
ATOM 668 N N . ILE A 1 90 ? -4.619 1.160 -2.391 1.00 94.44 90 ILE A N 1
ATOM 669 C CA . ILE A 1 90 ? -5.752 1.136 -1.451 1.00 94.44 90 ILE A CA 1
ATOM 670 C C . ILE A 1 90 ? -7.020 1.629 -2.151 1.00 94.44 90 ILE A C 1
ATOM 672 O O . ILE A 1 90 ? -8.063 0.980 -2.083 1.00 94.44 90 ILE A O 1
ATOM 676 N N . TRP A 1 91 ? -6.925 2.742 -2.879 1.00 92.19 91 TRP A N 1
ATOM 677 C CA . TRP A 1 91 ? -8.044 3.276 -3.646 1.00 92.19 91 TRP A CA 1
ATOM 678 C C . TRP A 1 91 ? -8.555 2.259 -4.681 1.00 92.19 91 TRP A C 1
ATOM 680 O O . TRP A 1 91 ? -9.759 2.034 -4.790 1.00 92.19 91 TRP A O 1
ATOM 690 N N . TRP A 1 92 ? -7.659 1.579 -5.403 1.00 89.81 92 TRP A N 1
ATOM 691 C CA . TRP A 1 92 ? -8.020 0.552 -6.387 1.00 89.81 92 TRP A CA 1
ATOM 692 C C . TRP A 1 92 ? -8.714 -0.660 -5.789 1.00 89.81 92 TRP A C 1
ATOM 694 O O . TRP A 1 92 ? -9.591 -1.227 -6.448 1.00 89.81 92 TRP A O 1
ATOM 704 N N . ALA A 1 93 ? -8.345 -1.062 -4.573 1.00 91.75 93 ALA A N 1
ATOM 705 C CA . ALA A 1 93 ? -9.063 -2.105 -3.856 1.00 91.75 93 ALA A CA 1
ATOM 706 C C . ALA A 1 93 ? -10.512 -1.672 -3.563 1.00 91.75 93 ALA A C 1
ATOM 708 O O . ALA A 1 93 ? -11.431 -2.464 -3.739 1.00 91.75 93 ALA A O 1
ATOM 709 N N . LEU A 1 94 ? -10.739 -0.407 -3.203 1.00 91.81 94 LEU A N 1
ATOM 710 C CA . LEU A 1 94 ? -12.056 0.076 -2.777 1.00 91.81 94 LEU A CA 1
ATOM 711 C C . LEU A 1 94 ? -13.004 0.467 -3.929 1.00 91.81 94 LEU A C 1
ATOM 713 O O . LEU A 1 94 ? -14.212 0.295 -3.794 1.00 91.81 94 LEU A O 1
ATOM 717 N N . ASP A 1 95 ? -12.506 0.954 -5.070 1.00 85.31 95 ASP A N 1
ATOM 718 C CA . ASP A 1 95 ? -13.344 1.605 -6.104 1.00 85.31 95 ASP A CA 1
ATOM 719 C C . ASP A 1 95 ? -14.126 0.656 -7.048 1.00 85.31 95 ASP A C 1
ATOM 721 O O . ASP A 1 95 ? -14.436 0.996 -8.191 1.00 85.31 95 ASP A O 1
ATOM 725 N N . GLY A 1 96 ? -14.444 -0.570 -6.618 1.00 69.75 96 GLY A N 1
ATOM 726 C CA . GLY A 1 96 ? -15.479 -1.392 -7.272 1.00 69.75 96 GLY A CA 1
ATOM 727 C C . GLY A 1 96 ? -15.318 -1.629 -8.787 1.00 69.75 96 GLY A C 1
ATOM 728 O O . GLY A 1 96 ? -16.307 -1.650 -9.511 1.00 69.75 96 GLY A O 1
ATOM 729 N N . ASN A 1 97 ? -14.081 -1.810 -9.268 1.00 62.22 97 ASN A N 1
ATOM 730 C CA . ASN A 1 97 ? -13.721 -2.094 -10.675 1.00 62.22 97 ASN A CA 1
ATOM 731 C C . ASN A 1 97 ? -13.923 -0.955 -11.681 1.00 62.22 97 ASN A C 1
ATOM 733 O O . ASN A 1 97 ? -13.859 -1.192 -12.889 1.00 62.22 97 ASN A O 1
ATOM 737 N N . LYS A 1 98 ? -14.071 0.291 -11.229 1.00 65.56 98 LYS A N 1
ATOM 738 C CA . LYS A 1 98 ? -13.890 1.421 -12.141 1.00 65.56 98 LYS A CA 1
ATOM 739 C C . LYS A 1 98 ? -12.433 1.449 -12.604 1.00 65.56 98 LYS A C 1
ATOM 741 O O . LYS A 1 98 ? -11.500 1.340 -11.808 1.00 65.56 98 LYS A O 1
ATOM 746 N N . VAL A 1 99 ? -12.237 1.522 -13.917 1.00 55.75 99 VAL A N 1
ATOM 747 C CA . VAL A 1 99 ? -10.910 1.595 -14.537 1.00 55.75 99 VAL A CA 1
ATOM 748 C C . VAL A 1 99 ? -10.357 2.992 -14.261 1.00 55.75 99 VAL A C 1
ATOM 750 O O . VAL A 1 99 ? -10.591 3.921 -15.025 1.00 55.75 99 VAL A O 1
ATOM 753 N N . ILE A 1 100 ? -9.693 3.168 -13.118 1.00 56.25 100 ILE A N 1
ATOM 754 C CA . ILE A 1 100 ? -9.240 4.494 -12.682 1.00 56.25 100 ILE A CA 1
ATOM 755 C C . ILE A 1 100 ? -8.022 4.956 -13.488 1.00 56.25 100 ILE A C 1
ATOM 757 O O . ILE A 1 100 ? -7.929 6.144 -13.781 1.00 56.25 100 ILE A O 1
ATOM 761 N N . GLN A 1 101 ? -7.099 4.058 -13.876 1.00 59.69 101 GLN A N 1
ATOM 762 C CA . GLN A 1 101 ? -5.904 4.387 -14.677 1.00 59.69 101 GLN A CA 1
ATOM 763 C C . GLN A 1 101 ? -5.396 3.193 -15.506 1.00 59.69 101 GLN A C 1
ATOM 765 O O . GLN A 1 101 ? -5.568 2.040 -15.122 1.00 59.69 101 GLN A O 1
ATOM 770 N N . SER A 1 102 ? -4.740 3.477 -16.636 1.00 65.38 102 SER A N 1
ATOM 771 C CA . SER A 1 102 ? -4.425 2.517 -17.708 1.00 65.38 102 SER A CA 1
ATOM 772 C C . SER A 1 102 ? -3.261 1.549 -17.449 1.00 65.38 102 SER A C 1
ATOM 774 O O . SER A 1 102 ? -3.105 0.603 -18.216 1.00 65.38 102 SER A O 1
ATOM 776 N N . LYS A 1 103 ? -2.436 1.751 -16.408 1.00 79.06 103 LYS A N 1
ATOM 777 C CA . LYS A 1 103 ? -1.273 0.888 -16.105 1.00 79.06 103 LYS A CA 1
ATOM 778 C C . LYS A 1 103 ? -1.076 0.671 -14.597 1.00 79.06 103 LYS A C 1
ATOM 780 O O . LYS A 1 103 ? -0.376 1.459 -13.955 1.00 79.06 103 LYS A O 1
ATOM 785 N N . PRO A 1 104 ? -1.704 -0.364 -14.013 1.00 85.62 104 PRO A N 1
ATOM 786 C CA . PRO A 1 104 ? -1.562 -0.667 -12.592 1.00 85.62 104 PRO A CA 1
ATOM 787 C C . PRO A 1 104 ? -0.288 -1.440 -12.232 1.00 85.62 104 PRO A C 1
ATOM 789 O O . PRO A 1 104 ? 0.257 -1.245 -11.143 1.00 85.62 104 PRO A O 1
ATOM 792 N N . VAL A 1 105 ? 0.201 -2.275 -13.149 1.00 92.94 105 VAL A N 1
ATOM 793 C CA . VAL A 1 105 ? 1.378 -3.126 -12.947 1.00 92.94 105 VAL A CA 1
ATOM 794 C C . VAL A 1 105 ? 2.665 -2.306 -13.078 1.00 92.94 105 VAL A C 1
ATOM 796 O O . VAL A 1 105 ? 2.773 -1.421 -13.930 1.00 92.94 105 VAL A O 1
ATOM 799 N N . ARG A 1 106 ? 3.635 -2.580 -12.203 1.00 94.25 106 ARG A N 1
ATOM 800 C CA . ARG A 1 106 ? 4.983 -2.004 -12.230 1.00 94.25 106 ARG A CA 1
ATOM 801 C C . ARG A 1 106 ? 5.672 -2.305 -13.563 1.00 94.25 106 ARG A C 1
ATOM 803 O O . ARG A 1 106 ? 5.588 -3.409 -14.089 1.00 94.25 106 ARG A O 1
ATOM 810 N N . GLU A 1 107 ? 6.417 -1.332 -14.078 1.00 92.56 107 GLU A N 1
ATOM 811 C CA . GLU A 1 107 ? 7.245 -1.531 -15.270 1.00 92.56 107 GLU A CA 1
ATOM 812 C C . GLU A 1 107 ? 8.258 -2.668 -15.065 1.00 92.56 107 GLU A C 1
ATOM 814 O O . GLU A 1 107 ? 9.001 -2.684 -14.082 1.00 92.56 107 GLU A O 1
ATOM 819 N N . GLY A 1 108 ? 8.283 -3.615 -16.006 1.00 94.38 108 GLY A N 1
ATOM 820 C CA . GLY A 1 108 ? 9.134 -4.806 -15.939 1.00 94.38 108 GLY A CA 1
ATOM 821 C C . GLY A 1 108 ? 8.551 -5.970 -15.132 1.00 94.38 108 GLY A C 1
ATOM 822 O O . GLY A 1 108 ? 9.209 -6.999 -15.018 1.00 94.38 108 GLY A O 1
ATOM 823 N N . SER A 1 109 ? 7.337 -5.841 -14.591 1.00 94.94 109 SER A N 1
ATOM 824 C CA . SER A 1 109 ? 6.618 -6.932 -13.927 1.00 94.94 109 SER A CA 1
ATOM 825 C C . SER A 1 109 ? 5.503 -7.475 -14.823 1.00 94.94 109 SER A C 1
ATOM 827 O O . SER A 1 109 ? 4.836 -6.713 -15.517 1.00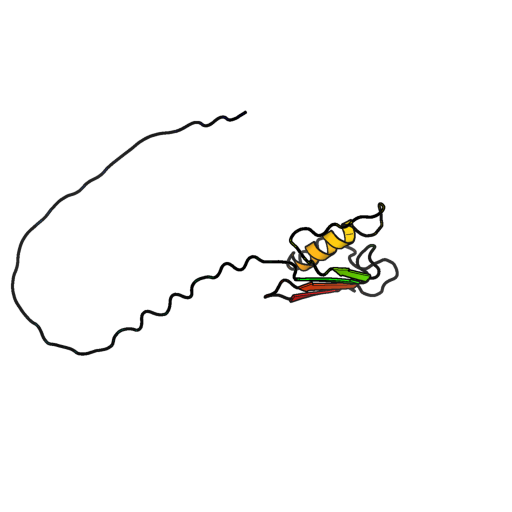 94.94 109 SER A O 1
ATOM 829 N N . GLU A 1 110 ? 5.276 -8.789 -14.786 1.00 94.44 110 GLU A N 1
ATOM 830 C CA . GLU A 1 110 ? 4.207 -9.450 -15.557 1.00 94.44 110 GLU A CA 1
ATOM 831 C C . GLU A 1 110 ? 2.831 -9.335 -14.894 1.00 94.44 110 GLU A C 1
ATOM 833 O O . GLU A 1 110 ? 1.800 -9.425 -15.552 1.00 94.44 110 GLU A O 1
ATOM 838 N N . ALA A 1 111 ? 2.810 -9.173 -13.573 1.00 94.25 111 ALA A N 1
ATOM 839 C CA . ALA A 1 111 ? 1.587 -9.092 -12.797 1.00 94.25 111 ALA A CA 1
ATOM 840 C C . ALA A 1 111 ? 1.786 -8.241 -11.542 1.00 94.25 111 ALA A C 1
ATOM 842 O O . ALA A 1 111 ? 2.901 -8.098 -11.035 1.00 94.25 111 ALA A O 1
ATOM 843 N N . GLY A 1 112 ? 0.678 -7.706 -11.037 1.00 95.06 112 GLY A N 1
ATOM 844 C CA . GLY A 1 112 ? 0.590 -6.981 -9.775 1.00 95.06 112 GLY A CA 1
ATOM 845 C C . GLY A 1 112 ? -0.501 -7.551 -8.876 1.00 95.06 112 GLY A C 1
ATOM 846 O O . GLY A 1 112 ? -1.504 -8.087 -9.357 1.00 95.06 112 GLY A O 1
ATOM 847 N N . PHE A 1 113 ? -0.313 -7.411 -7.569 1.00 96.00 113 PHE A N 1
ATOM 848 C CA . PHE A 1 113 ? -1.198 -7.958 -6.546 1.00 96.00 113 PHE A CA 1
ATOM 849 C C . PHE A 1 113 ? -1.539 -6.902 -5.497 1.00 96.00 113 PHE A C 1
ATOM 851 O O . PHE A 1 113 ? -0.684 -6.113 -5.098 1.00 96.00 113 PHE A O 1
ATOM 858 N N . ILE A 1 114 ? -2.793 -6.893 -5.043 1.00 96.38 114 ILE A N 1
ATOM 859 C CA . ILE A 1 114 ? -3.267 -6.090 -3.912 1.00 96.38 114 ILE A CA 1
ATOM 860 C C . ILE A 1 114 ? -4.157 -6.968 -3.034 1.00 96.38 114 ILE A C 1
ATOM 862 O O . ILE A 1 114 ? -5.085 -7.603 -3.538 1.00 96.38 114 ILE A O 1
ATOM 866 N N . ARG A 1 115 ? -3.929 -6.938 -1.719 1.00 97.75 115 ARG A N 1
ATOM 867 C CA . ARG A 1 115 ? -4.822 -7.485 -0.693 1.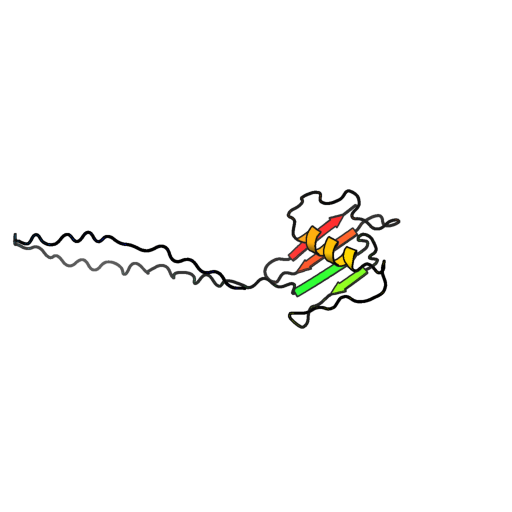00 97.75 115 ARG A CA 1
ATOM 868 C C . ARG A 1 115 ? -5.097 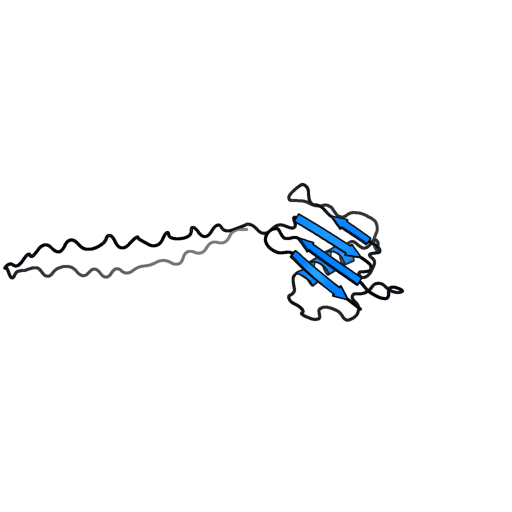-6.422 0.364 1.00 97.75 115 ARG A C 1
ATOM 870 O O . ARG A 1 115 ? -4.174 -5.937 1.013 1.00 97.75 115 ARG A O 1
ATOM 877 N N . LEU A 1 116 ? -6.368 -6.085 0.550 1.00 97.62 116 LEU A N 1
ATOM 878 C CA . LEU A 1 116 ? -6.834 -5.143 1.562 1.00 97.62 116 LEU A CA 1
ATOM 879 C C . LEU A 1 116 ? -7.824 -5.845 2.489 1.00 97.62 116 LEU A C 1
ATOM 881 O O . LEU A 1 116 ? -8.890 -6.280 2.059 1.00 97.62 116 LEU A O 1
ATOM 885 N N . ASP A 1 117 ? -7.452 -5.957 3.755 1.00 97.38 117 ASP A N 1
ATOM 886 C CA . ASP A 1 117 ? -8.252 -6.570 4.807 1.00 97.38 117 ASP A CA 1
ATOM 887 C C . ASP A 1 117 ? -8.948 -5.483 5.624 1.00 97.38 117 ASP A C 1
ATOM 889 O O . ASP A 1 117 ? -8.297 -4.579 6.157 1.00 97.38 117 ASP A O 1
ATOM 893 N N . LEU A 1 118 ? -10.272 -5.561 5.683 1.00 95.81 118 LEU A N 1
ATOM 894 C CA . LEU A 1 118 ? -11.154 -4.567 6.286 1.00 95.81 118 LEU A CA 1
ATOM 895 C C . LEU A 1 118 ? -11.907 -5.139 7.500 1.00 95.81 118 LEU A C 1
ATOM 897 O O . LEU A 1 118 ? -12.887 -4.546 7.955 1.00 95.81 118 LEU A O 1
ATOM 901 N N . GLY A 1 119 ? -11.471 -6.301 8.005 1.00 93.44 119 GLY A N 1
ATOM 902 C CA . GLY A 1 119 ? -12.153 -7.068 9.042 1.00 93.44 119 GLY A CA 1
ATOM 903 C C . GLY A 1 119 ? -13.189 -7.999 8.424 1.00 93.44 119 GLY A C 1
ATOM 904 O O . GLY A 1 119 ? -12.878 -9.135 8.081 1.00 93.44 119 GLY A O 1
ATOM 905 N N . ASP A 1 120 ? -14.409 -7.500 8.225 1.00 92.25 120 ASP A N 1
ATOM 906 C CA . ASP A 1 120 ? -15.514 -8.306 7.680 1.00 92.25 120 ASP A CA 1
ATOM 907 C C . ASP A 1 120 ? -15.341 -8.639 6.190 1.00 92.25 120 ASP A C 1
ATOM 909 O O . ASP A 1 120 ? -15.967 -9.562 5.667 1.00 92.25 120 ASP A O 1
ATOM 913 N N . TYR A 1 121 ? -14.487 -7.883 5.495 1.00 93.62 121 TYR A N 1
ATOM 914 C CA . TYR A 1 121 ? -14.237 -8.032 4.068 1.00 93.62 121 TYR A CA 1
ATOM 915 C C . TYR A 1 121 ? -12.746 -8.109 3.785 1.00 93.62 121 TYR A C 1
ATOM 917 O O . TYR A 1 121 ? -11.958 -7.314 4.294 1.00 93.62 121 TYR A O 1
ATOM 925 N N . VAL A 1 122 ? -12.378 -9.010 2.880 1.00 95.88 122 VAL A N 1
ATOM 926 C CA . VAL A 1 122 ? -11.040 -9.060 2.295 1.00 95.88 122 VAL A CA 1
ATOM 927 C C . VAL A 1 122 ? -11.176 -8.830 0.801 1.00 95.88 122 VAL A C 1
ATOM 929 O O . VAL A 1 122 ? -11.824 -9.605 0.100 1.00 95.88 122 VAL A O 1
ATOM 932 N N . VAL A 1 123 ? -10.558 -7.760 0.312 1.00 95.38 123 VAL A N 1
ATOM 933 C CA . VAL A 1 123 ? -10.524 -7.436 -1.111 1.00 95.38 123 VAL A CA 1
ATOM 934 C C . VAL A 1 123 ? -9.194 -7.879 -1.692 1.00 95.38 123 VAL A C 1
ATOM 936 O O . VAL A 1 123 ? -8.137 -7.481 -1.204 1.00 95.38 123 VAL A O 1
ATOM 939 N N . THR A 1 124 ? -9.241 -8.667 -2.762 1.00 95.50 124 THR A N 1
ATOM 940 C CA . THR A 1 124 ? -8.060 -9.056 -3.536 1.00 95.50 124 THR A CA 1
ATOM 941 C C . THR A 1 124 ? -8.182 -8.578 -4.976 1.00 95.50 124 THR A C 1
ATOM 943 O O . THR A 1 124 ? -9.249 -8.652 -5.589 1.00 95.50 124 THR A O 1
ATOM 946 N N . LYS A 1 125 ? -7.079 -8.073 -5.532 1.00 91.94 125 LYS A N 1
ATOM 947 C CA . LYS A 1 125 ? -6.976 -7.706 -6.945 1.00 91.94 125 LYS A CA 1
ATOM 948 C C . LYS A 1 125 ? -5.691 -8.241 -7.545 1.00 91.94 125 LYS A C 1
ATOM 950 O O . LYS A 1 125 ? -4.607 -7.981 -7.034 1.00 91.94 125 LYS A O 1
ATOM 955 N N . ASN A 1 126 ? -5.848 -8.927 -8.669 1.00 91.38 126 ASN A N 1
ATOM 956 C CA . ASN A 1 126 ? -4.759 -9.356 -9.531 1.00 91.38 126 ASN A CA 1
ATOM 957 C C . ASN A 1 126 ? -4.812 -8.517 -10.806 1.00 91.38 126 ASN A C 1
ATOM 959 O O . ASN A 1 126 ? -5.872 -8.399 -11.420 1.00 91.38 126 ASN A O 1
ATOM 963 N N . SER A 1 127 ? -3.683 -7.932 -11.183 1.00 86.38 127 SER A N 1
ATOM 964 C CA . SER A 1 127 ? -3.511 -7.190 -12.434 1.00 86.38 127 SER A CA 1
ATOM 965 C C . SER A 1 127 ? -2.480 -7.912 -13.294 1.00 86.38 127 SER A C 1
ATOM 967 O O . SER A 1 127 ? -1.488 -8.396 -12.754 1.00 86.38 127 SER A O 1
ATOM 969 N N . ARG A 1 128 ? -2.722 -7.997 -14.599 1.00 81.00 128 ARG A N 1
ATOM 970 C CA . ARG A 1 128 ? -1.817 -8.539 -15.620 1.00 81.00 128 ARG A CA 1
ATOM 971 C C . ARG A 1 128 ? -1.766 -7.559 -16.785 1.00 81.00 128 ARG A C 1
ATOM 973 O O . ARG A 1 128 ? -2.750 -6.791 -16.911 1.00 81.00 128 ARG A O 1
#

Radius of gyration: 30.2 Å; chains: 1; bounding box: 84×54×44 Å

pLDDT: mean 74.32, std 24.92, range [29.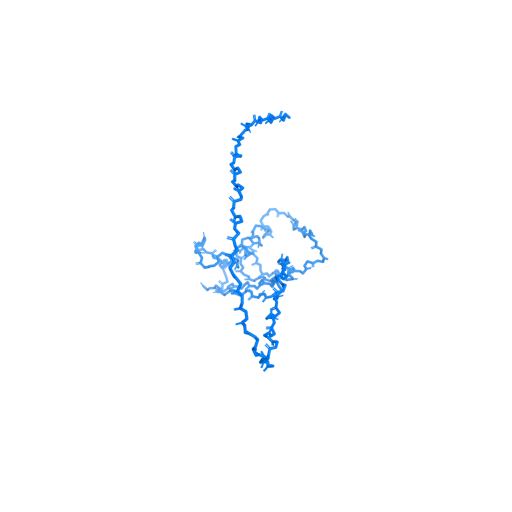02, 98.44]